Protein 3EHG (pdb70)

CATH classification: 3.30.565.10

Solvent-accessible surface area: 7561 Å² total; per-residu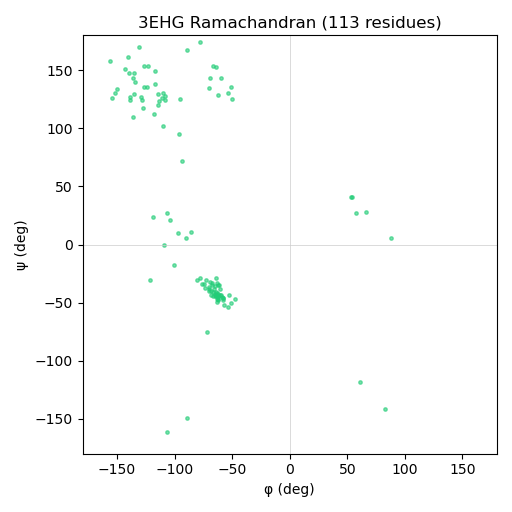e (Å²): 90,80,131,2,118,74,3,22,95,66,0,83,90,73,0,106,88,34,122,11,120,50,68,46,148,112,85,112,55,9,174,75,32,61,107,107,21,12,28,2,0,3,106,3,0,120,44,2,1,44,28,6,59,138,87,5,135,3,126,27,0,121,1,45,3,35,44,76,237,154,68,0,20,1,24,4,26,11,82,9,86,63,105,39,146,185,102,29,37,53,188,80,125,24,21,34,36,11,60,108,87,0,93,166,20,128,13,30,4,114,49,76,58,157,128,8,22,86,7,45,0,6,0,48,73

Structure (mmCIF, N/CA/C/O backbone):
data_3EHG
#
_entry.id   3EHG
#
_cell.length_a   40.379
_cell.length_b   49.078
_cell.length_c   81.436
_cell.angle_alpha   90.00
_cell.angle_beta   90.00
_cell.angle_gamma   90.00
#
_symmetry.space_group_name_H-M   'P 21 21 21'
#
loop_
_entity.id
_entity.type
_entity.pdbx_description
1 polymer 'Sensor kinase (YocF protein)'
2 non-polymer "ADENOSINE-5'-TRIPHOSPHATE"
3 non-polymer 'MAGNESIUM ION'
4 non-polymer 'IODIDE ION'
5 water water
#
loop_
_atom_site.group_PDB
_atom_site.id
_atom_site.type_symbol
_atom_site.label_atom_id
_atom_site.label_alt_id
_atom_site.label_comp_id
_atom_site.label_asym_id
_atom_site.label_entity_id
_atom_site.label_seq_id
_atom_site.pdbx_PDB_ins_code
_atom_site.Cartn_x
_atom_site.Cartn_y
_atom_site.Cartn_z
_atom_site.occupancy
_atom_site.B_iso_or_equiv
_atom_site.auth_seq_id
_atom_site.auth_comp_id
_atom_site.auth_asym_id
_atom_site.auth_atom_id
_atom_site.pdbx_PDB_model_num
ATOM 1 N N . GLY A 1 1 ? 29.520 33.246 7.203 1.00 37.37 243 GLY A N 1
ATOM 2 C CA . GLY A 1 1 ? 30.106 31.989 7.680 1.00 38.29 243 GLY A CA 1
ATOM 3 C C . GLY A 1 1 ? 29.424 31.573 8.963 1.00 36.21 243 GLY A C 1
ATOM 4 O O . GLY A 1 1 ? 29.963 30.755 9.696 1.00 41.02 243 GLY A O 1
ATOM 5 N N . ILE A 1 2 ? 28.238 32.108 9.219 1.00 31.73 244 ILE A N 1
ATOM 6 C CA . ILE A 1 2 ? 27.470 31.759 10.412 1.00 29.36 244 ILE A CA 1
ATOM 7 C C . ILE A 1 2 ? 26.240 30.933 10.014 1.00 24.86 244 ILE A C 1
ATOM 8 O O . ILE A 1 2 ? 25.528 31.261 9.063 1.00 24.27 244 ILE A O 1
ATOM 13 N N . ARG A 1 3 ? 26.068 29.800 10.715 1.00 22.71 245 ARG A N 1
ATOM 14 C CA . ARG A 1 3 ? 24.875 28.986 10.542 1.00 20.92 245 ARG A CA 1
ATOM 15 C C . ARG A 1 3 ? 23.716 29.801 11.134 1.00 18.65 245 ARG A C 1
ATOM 16 O O . ARG 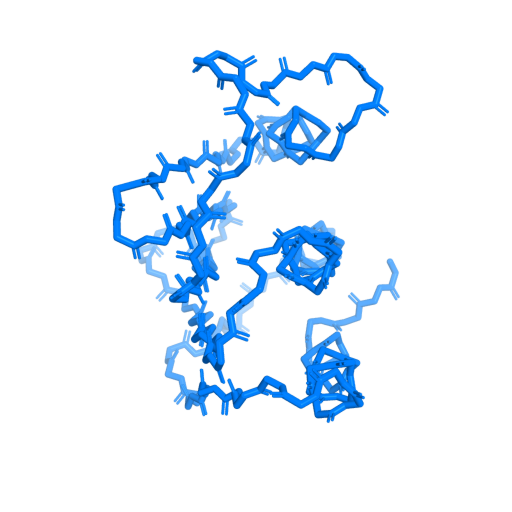A 1 3 ? 23.838 30.443 12.217 1.00 16.57 245 ARG A O 1
ATOM 24 N N . LEU A 1 4 ? 22.558 29.706 10.488 1.00 17.01 246 LEU A N 1
ATOM 25 C CA . LEU A 1 4 ? 21.391 30.431 10.952 1.00 17.04 246 LEU A CA 1
ATOM 26 C C . LEU A 1 4 ? 20.923 30.034 12.380 1.00 17.22 246 LEU A C 1
ATOM 27 O O . LEU A 1 4 ? 20.545 30.908 13.151 1.00 16.55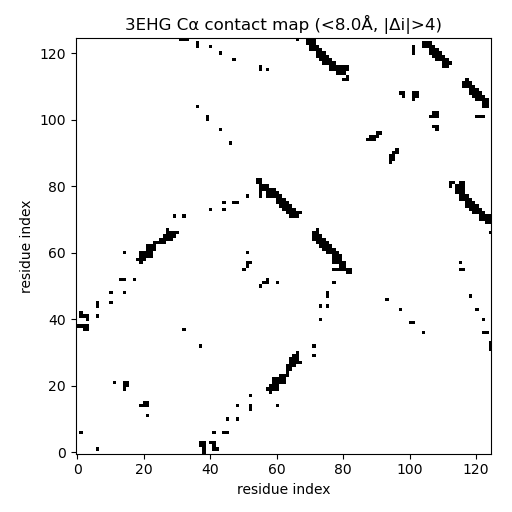 246 LEU A O 1
ATOM 32 N N . LYS A 1 5 ? 21.052 28.754 12.750 1.00 18.42 247 LYS A N 1
ATOM 33 C CA . LYS A 1 5 ? 20.754 28.339 14.144 1.00 18.82 247 LYS A CA 1
ATOM 34 C C . LYS A 1 5 ? 21.680 29.014 15.163 1.00 19.06 247 LYS A C 1
ATOM 35 O O . LYS A 1 5 ? 21.242 29.360 16.264 1.00 18.22 247 LYS A O 1
ATOM 41 N N . ASP A 1 6 ? 22.943 29.233 14.766 1.00 18.95 248 ASP A N 1
ATOM 42 C CA . ASP A 1 6 ? 23.886 29.951 15.623 1.00 18.82 248 ASP A CA 1
ATOM 43 C C . ASP A 1 6 ? 23.647 31.426 15.690 1.00 17.94 248 ASP A C 1
ATOM 44 O O . ASP A 1 6 ? 23.807 32.015 16.759 1.00 17.31 248 ASP A O 1
ATOM 49 N N . GLU A 1 7 ? 23.192 32.039 14.593 1.00 17.88 249 GLU A N 1
ATOM 50 C CA . GLU A 1 7 ? 22.868 33.428 14.598 1.00 17.82 249 GLU A CA 1
ATOM 51 C C . GLU A 1 7 ? 21.643 33.686 15.476 1.00 18.43 249 GLU A C 1
ATOM 52 O O . GLU A 1 7 ? 21.579 34.713 16.152 1.00 17.03 249 GLU A O 1
ATOM 58 N N . LEU A 1 8 ? 20.699 32.730 15.486 1.00 17.63 250 LEU A N 1
ATOM 59 C CA A LEU A 1 8 ? 19.527 32.840 16.367 0.50 17.42 250 LEU A CA 1
ATOM 60 C CA B LEU A 1 8 ? 19.510 32.838 16.336 0.50 18.06 250 LEU A CA 1
ATOM 61 C C . LEU A 1 8 ? 19.906 32.973 17.817 1.00 17.84 250 LEU A C 1
ATOM 62 O O . LEU A 1 8 ? 19.309 33.784 18.533 1.00 17.95 250 LEU A O 1
ATOM 71 N N . ILE A 1 9 ? 20.913 32.203 18.228 1.00 16.57 251 ILE A N 1
ATOM 72 C CA . ILE A 1 9 ? 21.432 32.269 19.590 1.00 17.26 251 ILE A CA 1
ATOM 73 C C . ILE A 1 9 ? 22.078 33.656 19.841 1.00 16.91 251 ILE A C 1
ATOM 74 O O . ILE A 1 9 ? 21.878 34.236 20.915 1.00 17.43 251 ILE A O 1
ATOM 79 N N . ASN A 1 10 ? 22.834 34.155 18.870 1.00 16.80 252 ASN A N 1
ATOM 80 C CA . ASN A 1 10 ? 23.474 35.503 19.005 1.00 17.37 252 ASN A CA 1
ATOM 81 C C . ASN A 1 10 ? 22.423 36.597 19.184 1.00 16.60 252 ASN A C 1
ATOM 82 O O . ASN A 1 10 ? 22.542 37.484 20.045 1.00 15.83 252 ASN A O 1
ATOM 87 N N . ILE A 1 11 ? 21.349 36.545 18.401 1.00 15.61 253 ILE A N 1
ATOM 88 C CA . ILE A 1 11 ? 20.358 37.579 18.524 1.00 16.62 253 ILE A CA 1
ATOM 89 C C . ILE A 1 11 ? 19.516 37.496 19.807 1.00 17.16 253 ILE A C 1
ATOM 90 O O . ILE A 1 11 ? 19.121 38.533 20.343 1.00 17.26 253 ILE A O 1
ATOM 95 N N . LYS A 1 12 ? 19.283 36.299 20.334 1.00 16.70 254 LYS A N 1
ATOM 96 C CA . LYS A 1 12 ? 18.670 36.162 21.648 1.00 18.42 254 LYS A CA 1
ATOM 97 C C . LYS A 1 12 ? 19.506 36.864 22.733 1.00 18.83 254 LYS A C 1
ATOM 98 O O . LYS A 1 12 ? 18.956 37.632 23.541 1.00 20.37 254 LYS A O 1
ATOM 104 N N . GLN A 1 13 ? 20.818 36.656 22.708 1.00 19.04 255 GLN A N 1
ATOM 105 C CA . GLN A 1 13 ? 21.750 37.245 23.658 1.00 20.58 255 GLN A CA 1
ATOM 106 C C . GLN A 1 13 ? 21.737 38.783 23.545 1.00 19.19 255 GLN A C 1
ATOM 107 O O . GLN A 1 13 ? 21.669 39.466 24.547 1.00 19.05 255 GLN A O 1
ATOM 113 N N . ILE A 1 14 ? 21.745 39.281 22.304 1.00 19.28 256 ILE A N 1
ATOM 114 C CA . ILE A 1 14 ? 21.828 40.717 22.019 1.00 19.50 256 ILE A CA 1
ATOM 115 C C . ILE A 1 14 ? 20.559 41.425 22.440 1.00 18.21 256 ILE A C 1
ATOM 116 O O . ILE A 1 14 ? 20.631 42.500 23.107 1.00 18.74 256 ILE A O 1
ATOM 121 N N . LEU A 1 15 ? 19.405 40.818 22.130 1.00 18.17 257 LEU A N 1
ATOM 122 C CA . LEU A 1 15 ? 18.110 41.390 22.522 1.00 17.54 257 LEU A CA 1
ATOM 123 C C . LEU A 1 15 ? 17.899 41.383 24.058 1.00 17.83 257 LEU A C 1
ATOM 124 O O . LEU A 1 15 ? 17.452 42.398 24.614 1.00 17.08 257 LEU A O 1
ATOM 129 N N . GLU A 1 16 ? 18.232 40.271 24.713 1.00 18.57 258 GLU A N 1
ATOM 130 C CA . GLU A 1 16 ? 18.168 40.204 26.171 1.00 20.97 258 GLU A CA 1
ATOM 131 C C . GLU A 1 16 ? 19.067 41.250 26.817 1.00 19.52 258 GLU A C 1
ATOM 132 O O . GLU A 1 16 ? 18.676 41.914 27.793 1.00 20.18 258 GLU A O 1
ATOM 138 N N . ALA A 1 17 ? 20.275 41.394 26.298 1.00 17.60 259 ALA A N 1
ATOM 139 C CA . ALA A 1 17 ? 21.249 42.358 26.868 1.00 18.39 259 ALA A CA 1
ATOM 140 C C . ALA A 1 17 ? 20.704 43.805 26.718 1.00 18.90 259 ALA A C 1
ATOM 141 O O . ALA A 1 17 ? 21.013 44.698 27.523 1.00 19.10 259 ALA A O 1
ATOM 143 N N . ALA A 1 18 ? 19.903 44.016 25.692 1.00 16.62 260 ALA A N 1
ATOM 144 C CA . ALA A 1 18 ? 19.285 45.332 25.403 1.00 16.50 260 ALA A CA 1
ATOM 145 C C . ALA A 1 18 ? 17.890 45.518 26.090 1.00 18.94 260 ALA A C 1
ATOM 146 O O . ALA A 1 18 ? 17.203 46.540 25.865 1.00 18.54 260 ALA A O 1
ATOM 148 N N . ASP A 1 19 ? 17.461 44.571 26.936 1.00 18.09 261 ASP A N 1
ATOM 149 C CA . ASP A 1 19 ? 16.136 44.607 27.543 1.00 19.16 261 ASP A CA 1
ATOM 150 C C . ASP A 1 19 ? 14.972 44.725 26.533 1.00 18.71 261 ASP A C 1
ATOM 151 O O . ASP A 1 19 ? 13.944 45.417 26.790 1.00 20.22 261 ASP A O 1
ATOM 156 N N . ILE A 1 20 ? 15.101 43.995 25.437 1.00 16.47 262 ILE A N 1
ATOM 157 C CA . ILE A 1 20 ? 14.053 43.833 24.437 1.00 17.20 262 ILE A CA 1
ATOM 158 C C . ILE A 1 20 ? 13.572 42.346 24.428 1.00 18.49 262 ILE A C 1
ATOM 159 O O . ILE A 1 20 ? 14.394 41.421 24.303 1.00 19.03 262 ILE A O 1
ATOM 164 N N . MET A 1 21 ? 12.270 42.144 24.637 1.00 19.23 263 MET A N 1
ATOM 165 C CA A MET A 1 21 ? 11.714 40.811 24.674 0.50 20.55 263 MET A CA 1
ATOM 166 C CA B MET A 1 21 ? 11.720 40.793 24.683 0.50 20.96 263 MET A CA 1
ATOM 167 C C . MET A 1 21 ? 11.809 40.210 23.282 1.00 20.56 263 MET A C 1
ATOM 168 O O . MET A 1 21 ? 11.464 40.873 22.310 1.00 21.97 263 MET A O 1
ATOM 177 N N . PHE A 1 22 ? 12.264 38.978 23.206 1.00 20.42 264 PHE A N 1
ATOM 178 C CA . PHE A 1 22 ? 12.451 38.262 21.964 1.00 19.89 264 PHE A CA 1
ATOM 179 C 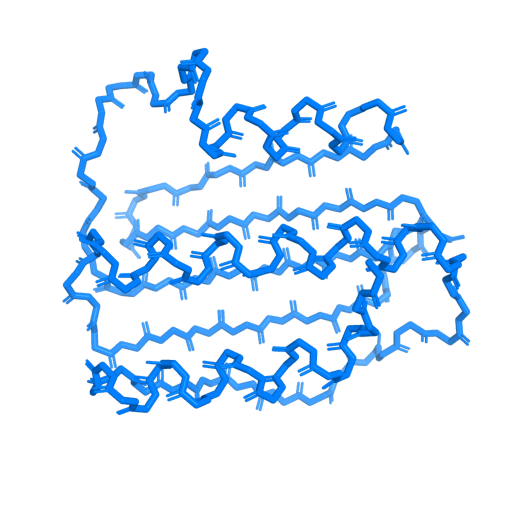C . PHE A 1 22 ? 11.376 37.183 21.863 1.00 20.12 264 PHE A C 1
ATOM 180 O O . PHE A 1 22 ? 11.155 36.371 22.806 1.00 18.67 264 PHE A O 1
ATOM 188 N N . ILE A 1 23 ? 10.625 37.243 20.757 1.00 19.02 265 ILE A N 1
ATOM 189 C CA . ILE A 1 23 ? 9.521 36.362 20.508 1.00 21.38 265 ILE A CA 1
ATOM 190 C C . ILE A 1 23 ? 9.881 35.563 19.240 1.00 20.41 265 ILE A C 1
ATOM 191 O O . ILE A 1 23 ? 9.936 36.121 18.144 1.00 18.85 265 ILE A O 1
ATOM 196 N N . TYR A 1 24 ? 10.094 34.255 19.422 1.00 21.09 266 TYR A N 1
ATOM 197 C CA . TYR A 1 24 ? 10.451 33.332 18.347 1.00 20.73 266 TYR A CA 1
ATOM 198 C C . TYR A 1 24 ? 9.899 31.943 18.702 1.00 23.65 266 TYR A C 1
ATOM 199 O O . TYR A 1 24 ? 10.048 31.525 19.863 1.00 23.86 266 TYR A O 1
ATOM 208 N N . GLU A 1 25 ? 9.257 31.261 17.743 1.00 23.95 267 GLU A N 1
ATOM 209 C CA . GLU A 1 25 ? 8.879 29.830 17.900 1.00 26.69 267 GLU A CA 1
ATOM 210 C C . GLU A 1 25 ? 9.156 29.121 16.586 1.00 25.03 267 GLU A C 1
ATOM 211 O O . GLU A 1 25 ? 8.714 29.595 15.537 1.00 24.14 267 GLU A O 1
ATOM 217 N N . GLU A 1 26 ? 9.909 28.023 16.621 1.00 24.30 268 GLU A N 1
ATOM 218 C CA . GLU A 1 26 ? 10.303 27.356 15.376 1.00 23.69 268 GLU A CA 1
ATOM 219 C C . GLU A 1 26 ? 9.060 26.853 14.618 1.00 22.41 268 GLU A C 1
ATOM 220 O O . GLU A 1 26 ? 8.227 26.183 15.174 1.00 21.86 268 GLU A O 1
ATOM 226 N N . GLU A 1 27 ? 8.963 27.205 13.341 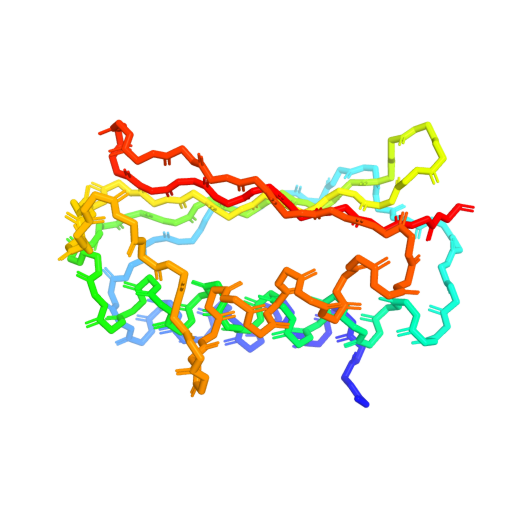1.00 20.44 269 GLU A N 1
ATOM 227 C CA . GLU A 1 27 ? 7.843 26.789 12.471 1.00 21.71 269 GLU A CA 1
ATOM 228 C C . GLU A 1 27 ? 8.368 26.748 11.051 1.00 18.60 269 GLU A C 1
ATOM 229 O O . GLU A 1 27 ? 8.991 27.706 10.610 1.00 17.25 269 GLU A O 1
ATOM 235 N N . LYS A 1 28 ? 8.121 25.636 10.348 1.00 20.14 270 LYS A N 1
ATOM 236 C CA . LYS A 1 28 ? 8.511 25.477 8.965 1.00 20.36 270 LYS A CA 1
ATOM 237 C C . LYS A 1 28 ? 10.011 25.757 8.749 1.00 21.08 270 LYS A C 1
ATOM 238 O O . LYS A 1 28 ? 10.432 26.427 7.776 1.00 18.63 270 LYS A O 1
ATOM 244 N N . TRP A 1 29 ? 10.841 25.282 9.693 1.00 21.14 271 TRP A N 1
ATOM 245 C CA . TRP A 1 29 ? 12.293 25.438 9.498 1.00 24.41 271 TRP A CA 1
ATOM 246 C C . TRP A 1 29 ? 12.756 24.873 8.155 1.00 26.07 271 TRP A C 1
ATOM 247 O O . TRP A 1 29 ? 12.382 23.773 7.795 1.00 26.36 271 TRP A O 1
ATOM 258 N N . PRO A 1 30 ? 13.539 25.658 7.371 1.00 30.13 272 PRO A N 1
ATOM 259 C CA . PRO A 1 30 ? 14.026 25.166 6.083 1.00 34.11 272 PRO A CA 1
ATOM 260 C C . PRO A 1 30 ? 14.696 23.766 6.125 1.00 37.50 272 PRO A C 1
ATOM 261 O O . PRO A 1 30 ? 15.613 23.571 6.882 1.00 40.33 272 PRO A O 1
ATOM 265 N N . GLU A 1 31 ? 14.243 22.826 5.329 1.00 41.53 273 GLU A N 1
ATOM 266 C CA . GLU A 1 31 ? 14.777 21.458 5.356 1.00 44.84 273 GLU A CA 1
ATOM 267 C C . GLU A 1 31 ? 16.117 21.380 4.613 1.00 45.62 273 GLU A C 1
ATOM 268 O O . GLU A 1 31 ? 16.965 20.532 4.928 1.00 48.89 273 GLU A O 1
ATOM 274 N N . ASN A 1 32 ? 16.290 22.245 3.625 1.00 43.65 274 ASN A N 1
ATOM 275 C CA . ASN A 1 32 ? 17.548 22.320 2.896 1.00 43.99 274 ASN A CA 1
ATOM 276 C C . ASN A 1 32 ? 17.672 23.727 2.332 1.00 40.12 274 ASN A C 1
ATOM 277 O O . ASN A 1 32 ? 16.796 24.221 1.644 1.00 41.80 274 ASN A O 1
ATOM 279 N N . ILE A 1 33 ? 18.777 24.374 2.635 1.00 36.96 275 ILE A N 1
ATOM 280 C CA . ILE A 1 33 ? 19.062 25.699 2.065 1.00 31.91 275 ILE A CA 1
ATOM 281 C C . ILE A 1 33 ? 20.542 25.577 1.773 1.00 28.88 275 ILE A C 1
ATOM 282 O O . ILE A 1 33 ? 21.248 24.841 2.444 1.00 28.97 275 ILE A O 1
ATOM 287 N N . SER A 1 34 ? 21.004 26.230 0.722 1.00 26.80 276 SER A N 1
ATOM 288 C CA . SER A 1 34 ? 22.413 26.158 0.389 1.00 26.77 276 SER A CA 1
ATOM 289 C C . SER A 1 34 ? 23.155 26.846 1.492 1.00 24.57 276 SER A C 1
ATOM 290 O O . SER A 1 34 ? 22.586 27.720 2.166 1.00 24.08 276 SER A O 1
ATOM 293 N N . LEU A 1 35 ? 24.394 26.458 1.698 1.00 25.03 277 LEU A N 1
ATOM 294 C CA . LEU A 1 35 ? 25.201 27.053 2.745 1.00 23.98 277 LEU A CA 1
ATOM 295 C C . LEU A 1 35 ? 25.421 28.514 2.376 1.00 23.18 277 LEU A C 1
ATOM 296 O O . LEU A 1 35 ? 25.402 29.390 3.239 1.00 21.30 277 LEU A O 1
ATOM 301 N N . LEU A 1 36 ? 25.611 28.805 1.098 1.00 22.32 278 LEU A N 1
ATOM 302 C CA . LEU A 1 36 ? 25.638 30.273 0.731 1.00 23.14 278 LEU A CA 1
ATOM 303 C C . LEU A 1 36 ? 24.417 31.084 1.188 1.00 22.31 278 LEU A C 1
ATOM 304 O O . LEU A 1 36 ? 24.528 32.151 1.823 1.00 20.94 278 LEU A O 1
ATOM 309 N N . ASN A 1 37 ? 23.231 30.618 0.828 1.00 22.40 279 ASN A N 1
ATOM 310 C CA . ASN A 1 37 ? 22.013 31.369 1.075 1.00 21.50 279 ASN A CA 1
ATOM 311 C C . ASN A 1 37 ? 21.721 31.422 2.573 1.00 20.19 279 ASN A C 1
ATOM 312 O O . ASN A 1 37 ? 21.276 32.451 3.088 1.00 19.51 279 ASN A O 1
ATOM 317 N N . GLU A 1 38 ? 22.113 30.359 3.263 1.00 21.27 280 GLU A N 1
ATOM 318 C CA . GLU A 1 38 ? 22.004 30.325 4.727 1.00 21.89 280 GLU A CA 1
ATOM 319 C C . GLU A 1 38 ? 22.880 31.415 5.368 1.00 21.34 280 GLU A C 1
ATOM 320 O O . GLU A 1 38 ? 22.449 32.193 6.216 1.00 21.07 280 GLU A O 1
ATOM 326 N N . ASN A 1 39 ? 24.125 31.499 4.915 1.00 20.63 281 ASN A N 1
ATOM 327 C CA . ASN A 1 39 ? 25.052 32.473 5.406 1.00 20.37 281 ASN A CA 1
ATOM 328 C C . ASN A 1 39 ? 24.616 33.923 5.070 1.00 17.97 281 ASN A C 1
ATOM 329 O O . ASN A 1 39 ? 24.852 34.820 5.866 1.00 18.38 281 ASN A O 1
ATOM 334 N N . ILE A 1 40 ? 24.013 34.143 3.897 1.00 18.23 282 ILE A N 1
ATOM 335 C CA . ILE A 1 40 ? 23.491 35.468 3.548 1.00 17.31 282 ILE A CA 1
ATOM 336 C C . ILE A 1 40 ? 22.377 35.882 4.538 1.00 17.42 282 ILE A C 1
ATOM 337 O O . ILE A 1 40 ? 22.340 37.004 5.105 1.00 16.56 282 ILE A O 1
ATOM 342 N N . LEU A 1 41 ? 21.475 34.951 4.785 1.00 16.98 283 LEU A N 1
ATOM 343 C CA . LEU A 1 41 ? 20.418 35.157 5.750 1.00 17.06 283 LEU A CA 1
ATOM 344 C C . LEU A 1 41 ? 20.872 35.411 7.176 1.00 17.01 283 LEU A C 1
ATOM 345 O O . LEU A 1 41 ? 20.338 36.352 7.799 1.00 16.69 283 LEU A O 1
ATOM 350 N N . SER A 1 42 ? 21.920 34.724 7.623 1.00 17.20 284 SER A N 1
ATOM 351 C CA . SER A 1 42 ? 22.540 34.978 8.941 1.00 17.57 284 SER A CA 1
ATOM 352 C C . SER A 1 42 ? 23.009 36.388 9.067 1.00 18.32 284 SER A C 1
ATOM 353 O O . SER A 1 42 ? 22.702 37.089 10.040 1.00 18.17 284 SER A O 1
ATOM 356 N N . MET A 1 43 ? 23.691 36.845 8.025 1.00 17.71 285 MET A N 1
ATOM 357 C CA . MET A 1 43 ? 24.193 38.234 7.979 1.00 20.43 285 MET A CA 1
ATOM 358 C C . MET A 1 43 ? 23.072 39.254 8.022 1.00 19.02 285 MET A C 1
ATOM 359 O O . MET A 1 43 ? 23.176 40.268 8.711 1.00 19.81 285 MET A O 1
ATOM 364 N N . CYS A 1 44 ? 21.994 38.993 7.261 1.00 18.95 286 CYS A N 1
ATOM 365 C CA . CYS A 1 44 ? 20.859 39.900 7.210 1.00 19.51 286 CYS A CA 1
ATOM 366 C C . CYS A 1 44 ? 20.094 39.874 8.528 1.00 18.27 286 CYS A C 1
ATOM 367 O O . CYS A 1 44 ? 19.641 40.909 8.993 1.00 18.16 286 CYS A O 1
ATOM 370 N N . LEU A 1 45 ? 19.968 38.681 9.138 1.00 16.64 287 LEU A N 1
ATOM 371 C CA . LEU A 1 45 ? 19.294 38.568 10.425 1.00 17.32 287 LEU A CA 1
ATOM 372 C C . LEU A 1 45 ? 20.071 39.394 11.479 1.00 17.01 287 LEU A C 1
ATOM 373 O O . LEU A 1 45 ? 19.465 40.136 12.246 1.00 17.70 287 LEU A O 1
ATOM 378 N N . LYS A 1 46 ? 21.398 39.264 11.491 1.00 17.33 288 LYS A N 1
ATOM 379 C CA . LYS A 1 46 ? 22.211 40.006 12.431 1.00 18.51 288 LYS A CA 1
ATOM 380 C C . LYS A 1 46 ? 22.005 41.509 12.281 1.00 18.14 288 LYS A C 1
ATOM 381 O O . LYS A 1 46 ? 21.799 42.224 13.246 1.00 16.02 288 LYS A O 1
ATOM 387 N N . GLU A 1 47 ? 22.055 41.980 11.044 1.00 17.14 289 GLU A N 1
ATOM 388 C CA . GLU A 1 47 ? 21.877 43.427 10.776 1.00 16.58 289 GLU A CA 1
ATOM 389 C C . GLU A 1 47 ? 20.473 43.945 11.146 1.00 16.30 289 GLU A C 1
ATOM 390 O O . GLU A 1 47 ? 20.330 45.050 11.708 1.00 17.38 289 GLU A O 1
ATOM 396 N N . ALA A 1 48 ? 19.444 43.163 10.851 1.00 16.58 290 ALA A N 1
ATOM 397 C CA . ALA A 1 48 ? 18.032 43.549 11.186 1.00 15.27 290 ALA A CA 1
ATOM 398 C C . ALA A 1 48 ? 17.971 43.777 12.700 1.00 16.12 290 ALA A C 1
ATOM 399 O O . ALA A 1 48 ? 17.446 44.769 13.148 1.00 15.13 290 ALA A O 1
ATOM 401 N N . VAL A 1 49 ? 18.546 42.879 13.453 1.00 16.27 291 VAL A N 1
ATOM 402 C CA . VAL A 1 49 ? 18.523 42.974 14.935 1.00 17.14 291 VAL A CA 1
ATOM 403 C C . VAL A 1 49 ? 19.469 44.069 15.480 1.00 17.29 291 VAL A C 1
ATOM 404 O O . VAL A 1 49 ? 19.066 44.792 16.429 1.00 16.89 291 VAL A O 1
ATOM 408 N N . THR A 1 50 ? 20.653 44.268 14.876 1.00 15.47 292 THR A N 1
ATOM 409 C CA . THR A 1 50 ? 21.531 45.429 15.188 1.00 16.99 292 THR A CA 1
ATOM 410 C C . THR A 1 50 ? 20.696 46.704 15.056 1.00 16.92 292 THR A C 1
ATOM 411 O O . THR A 1 50 ? 20.777 47.608 15.884 1.00 16.42 292 THR A O 1
ATOM 415 N N . ASN A 1 51 ? 19.882 46.776 13.994 1.00 14.45 293 ASN A N 1
ATOM 416 C CA . ASN A 1 51 ? 19.117 47.988 13.763 1.00 15.93 293 ASN A CA 1
ATOM 417 C C . ASN A 1 51 ? 18.031 48.177 14.846 1.00 14.18 293 ASN A C 1
ATOM 418 O O . ASN A 1 51 ? 17.739 49.290 15.265 1.00 15.68 293 ASN A O 1
ATOM 423 N N . VAL A 1 52 ? 17.395 47.082 15.239 1.00 14.78 294 VAL A N 1
ATOM 424 C CA . VAL A 1 52 ? 16.403 47.133 16.308 1.00 14.69 294 VAL A CA 1
ATOM 4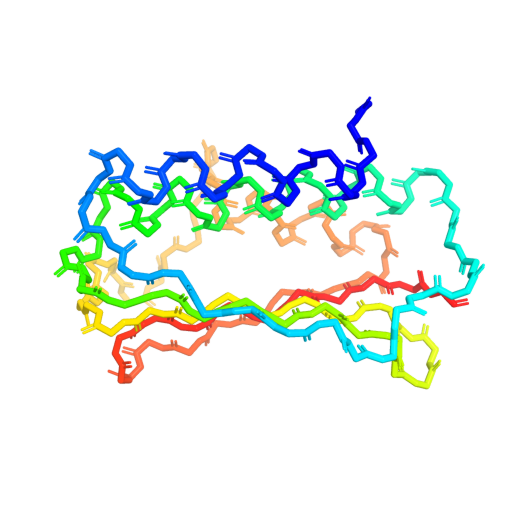25 C C . VAL A 1 52 ? 17.097 47.714 17.556 1.00 16.16 294 VAL A C 1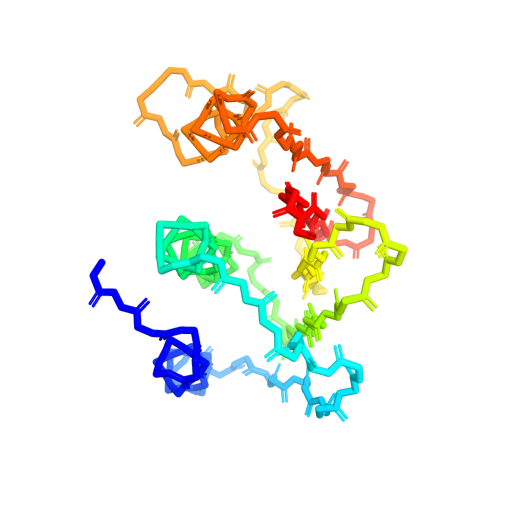
ATOM 426 O O . VAL A 1 52 ? 16.591 48.635 18.190 1.00 16.80 294 VAL A O 1
ATOM 430 N N . VAL A 1 53 ? 18.246 47.113 17.908 1.00 16.05 295 VAL A N 1
ATOM 431 C CA . VAL A 1 53 ? 18.925 47.537 19.158 1.00 17.08 295 VAL A CA 1
ATOM 432 C C . VAL A 1 53 ? 19.387 49.004 19.133 1.00 18.15 295 VAL A C 1
ATOM 433 O O . VAL A 1 53 ? 19.257 49.700 20.148 1.00 18.67 295 VAL A O 1
ATOM 437 N N . LYS A 1 54 ? 19.933 49.460 18.008 1.00 18.57 296 LYS A N 1
ATOM 438 C CA . LYS A 1 54 ? 20.598 50.772 17.879 1.00 21.32 296 LYS A CA 1
ATOM 439 C C . LYS A 1 54 ? 19.608 51.872 17.695 1.00 20.01 296 LYS A C 1
ATOM 440 O O . LYS A 1 54 ? 19.902 53.012 18.067 1.00 22.01 296 LYS A O 1
ATOM 446 N N . HIS A 1 55 ? 18.450 51.576 17.063 1.00 18.23 297 HIS A N 1
ATOM 447 C CA . HIS A 1 55 ? 17.545 52.654 16.641 1.00 19.21 297 HIS A CA 1
ATOM 448 C C . HIS A 1 55 ? 16.100 52.635 17.193 1.00 18.65 297 HIS A C 1
ATOM 449 O O . HIS A 1 55 ? 15.501 53.680 17.298 1.00 20.97 297 HIS A O 1
ATOM 456 N N . SER A 1 56 ? 15.545 51.482 17.474 1.00 18.19 298 SER A N 1
ATOM 457 C CA . SER A 1 56 ? 14.066 51.366 17.531 1.00 19.08 298 SER A CA 1
ATOM 458 C C . SER A 1 56 ? 13.435 51.948 18.801 1.00 20.75 298 SER A C 1
ATOM 459 O O . SER A 1 56 ? 12.340 52.480 18.767 1.00 19.34 298 SER A O 1
ATOM 462 N N . GLN A 1 57 ? 14.162 51.835 19.912 1.00 19.67 299 GLN A N 1
ATOM 463 C CA . GLN A 1 57 ? 13.595 51.963 21.288 1.00 20.75 299 GLN A CA 1
ATOM 464 C C . GLN A 1 57 ? 12.447 50.965 21.580 1.00 20.49 299 GLN A C 1
ATOM 465 O O . GLN A 1 57 ? 11.539 51.222 22.386 1.00 20.66 299 GLN A O 1
ATOM 471 N N . ALA A 1 58 ? 12.464 49.826 20.888 1.00 18.41 300 ALA A N 1
ATOM 472 C CA . ALA A 1 58 ? 11.461 48.769 21.038 1.00 19.30 300 ALA A CA 1
ATOM 473 C C . ALA A 1 58 ? 11.503 48.157 22.442 1.00 19.58 300 ALA A C 1
ATOM 474 O O . ALA A 1 58 ? 12.519 48.258 23.141 1.00 20.82 300 ALA A O 1
ATOM 476 N N . LYS A 1 59 ? 10.355 47.634 22.900 1.00 20.63 301 LYS A N 1
ATOM 477 C CA . LYS A 1 59 ? 10.318 46.740 24.045 1.00 20.85 301 LYS A CA 1
ATOM 478 C C . LYS A 1 59 ? 10.209 45.254 23.648 1.00 20.06 301 LYS A C 1
ATOM 479 O O . LYS A 1 59 ? 10.484 44.380 24.475 1.00 18.22 301 LYS A O 1
ATOM 485 N N . THR A 1 60 ? 9.801 44.993 22.387 1.00 19.70 302 THR A N 1
ATOM 486 C CA . THR A 1 60 ? 9.572 43.646 21.834 1.00 20.54 302 THR A CA 1
ATOM 487 C C . THR A 1 60 ? 10.158 43.516 20.416 1.00 19.14 302 THR A C 1
ATOM 488 O O . THR A 1 60 ? 10.106 44.451 19.628 1.00 19.87 302 THR A O 1
ATOM 492 N N . CYS A 1 61 ? 10.708 42.342 20.094 1.00 18.52 303 CYS A N 1
ATOM 493 C CA . CYS A 1 61 ? 11.190 42.010 18.744 1.00 16.84 303 CYS A CA 1
ATOM 494 C C . CYS A 1 61 ? 10.722 40.586 18.430 1.00 16.79 303 CYS A C 1
ATOM 495 O O . CYS A 1 61 ? 10.976 39.640 19.189 1.00 15.98 303 CYS A O 1
ATOM 498 N N A ARG A 1 62 ? 9.975 40.450 17.339 0.50 16.82 304 ARG A N 1
ATOM 499 N N B ARG A 1 62 ? 9.963 40.453 17.345 0.50 16.37 304 ARG A N 1
ATOM 500 C CA A ARG A 1 62 ? 9.478 39.158 16.901 0.50 17.93 304 ARG A CA 1
ATOM 501 C CA B ARG A 1 62 ? 9.470 39.164 16.882 0.50 17.15 304 ARG A CA 1
ATOM 502 C C A ARG A 1 62 ? 10.239 38.728 15.645 0.50 16.90 304 ARG A C 1
ATOM 503 C C B ARG A 1 62 ? 10.307 38.749 15.662 0.50 16.42 304 ARG A C 1
ATOM 504 O O A ARG A 1 62 ? 10.316 39.486 14.674 0.50 16.66 304 ARG A O 1
ATOM 505 O O B ARG A 1 62 ? 10.533 39.546 14.744 0.50 16.14 304 ARG A O 1
ATOM 520 N N . VAL A 1 63 ? 10.765 37.512 15.656 1.00 16.16 305 VAL A N 1
ATOM 521 C CA . VAL A 1 63 ? 11.468 36.949 14.477 1.00 16.36 305 VAL A CA 1
ATOM 522 C C . VAL A 1 63 ? 10.793 35.670 14.014 1.00 15.87 305 VAL A C 1
ATOM 523 O O . VAL A 1 63 ? 10.436 34.822 14.832 1.00 14.22 305 VAL A O 1
ATOM 527 N N . ASP A 1 64 ? 10.562 35.580 12.700 1.00 14.80 306 ASP A N 1
ATOM 528 C CA A ASP A 1 64 ? 10.021 34.376 12.105 0.50 15.05 306 ASP A CA 1
ATOM 529 C CA B ASP A 1 64 ? 9.987 34.406 12.050 0.50 15.33 306 ASP A CA 1
ATOM 530 C C . ASP A 1 64 ? 10.977 33.950 11.010 1.00 14.39 306 ASP A C 1
ATOM 531 O O . ASP A 1 64 ? 11.515 34.793 10.282 1.00 14.02 306 ASP A O 1
ATOM 540 N N . ILE A 1 65 ? 11.212 32.652 10.924 1.00 12.68 307 ILE A N 1
ATOM 541 C CA . ILE A 1 65 ? 12.102 32.092 9.920 1.00 14.15 307 ILE A CA 1
ATOM 542 C C . ILE A 1 65 ? 11.405 30.839 9.347 1.00 14.50 307 ILE A C 1
ATOM 543 O O . ILE A 1 65 ? 11.211 29.791 10.020 1.00 15.35 307 ILE A O 1
ATOM 548 N N . GLN A 1 66 ? 10.953 30.933 8.095 1.00 15.34 308 GLN A N 1
ATOM 549 C CA . GLN A 1 66 ? 10.091 29.889 7.541 1.00 16.13 308 GLN A CA 1
ATOM 550 C C . GLN A 1 66 ? 10.434 29.580 6.087 1.00 15.73 308 GLN A C 1
ATOM 551 O O . GLN A 1 66 ? 10.701 30.506 5.310 1.00 15.12 308 GLN A O 1
ATOM 557 N N A GLN A 1 67 ? 10.444 28.306 5.743 0.50 17.48 309 GLN A N 1
ATOM 558 N N B GLN A 1 67 ? 10.459 28.304 5.723 0.50 16.83 309 GLN A N 1
ATOM 559 C CA A GLN A 1 67 ? 10.396 27.877 4.352 0.50 18.45 309 GLN A CA 1
ATOM 560 C CA B GLN A 1 67 ? 10.407 27.918 4.306 0.50 17.22 309 GLN A CA 1
ATOM 561 C C A GLN A 1 67 ? 8.970 28.040 3.840 0.50 18.21 309 GLN A C 1
ATOM 562 C C B GLN A 1 67 ? 8.983 27.998 3.792 0.50 17.57 309 GLN A C 1
ATOM 563 O O A GLN A 1 67 ? 8.056 27.415 4.373 0.50 18.86 309 GLN A O 1
ATOM 564 O O B GLN A 1 67 ? 8.105 27.242 4.223 0.50 18.12 309 GLN A O 1
ATOM 575 N N . LEU A 1 68 ? 8.792 28.872 2.806 1.00 17.13 310 LEU A N 1
ATOM 576 C CA . LEU A 1 68 ? 7.468 29.123 2.215 1.00 18.32 310 LEU A CA 1
ATOM 577 C C . LEU A 1 68 ? 7.611 29.083 0.722 1.00 18.46 310 LEU A C 1
ATOM 578 O O . LEU A 1 68 ? 8.278 29.919 0.121 1.00 17.12 310 LEU A O 1
ATOM 583 N N . TRP A 1 69 ? 7.018 28.058 0.137 1.00 18.34 311 TRP A N 1
ATOM 584 C CA . TRP A 1 69 ? 6.973 27.819 -1.306 1.00 21.65 311 TRP A CA 1
ATOM 585 C C . TRP A 1 69 ? 8.436 27.677 -1.762 1.00 22.94 311 TRP A C 1
ATOM 586 O O . TRP A 1 69 ? 9.122 26.784 -1.236 1.00 24.23 311 TRP A O 1
ATOM 597 N N . LYS A 1 70 ? 8.965 28.532 -2.648 1.00 21.99 312 LYS A N 1
ATOM 598 C CA . LYS A 1 70 ? 10.353 28.362 -3.067 1.00 23.52 312 LYS A CA 1
ATOM 599 C C . LYS A 1 70 ? 11.347 29.344 -2.440 1.00 21.84 312 LYS A C 1
ATOM 600 O O . LYS A 1 70 ? 12.410 29.600 -3.010 1.00 23.56 312 LYS A O 1
ATOM 606 N N . GLU A 1 71 ? 10.979 29.924 -1.307 1.00 19.50 313 GLU A N 1
ATOM 607 C CA . GLU A 1 71 ? 11.815 30.878 -0.601 1.00 20.25 313 GLU A CA 1
ATOM 608 C C . GLU A 1 71 ? 12.014 30.475 0.863 1.00 18.36 313 GLU A C 1
ATOM 609 O O . GLU A 1 71 ? 11.190 29.771 1.430 1.00 18.40 313 GLU A O 1
ATOM 615 N N . VAL A 1 72 ? 13.118 30.904 1.434 1.00 17.81 314 VAL A N 1
ATOM 616 C CA . VAL A 1 72 ? 13.190 31.060 2.874 1.00 16.79 314 VAL A CA 1
ATOM 617 C C . VAL A 1 72 ? 12.879 32.511 3.149 1.00 15.56 314 VAL A C 1
ATOM 618 O O . VAL A 1 72 ? 13.483 33.418 2.544 1.00 16.14 314 VAL A O 1
ATOM 622 N N . VAL A 1 73 ? 11.879 32.733 4.012 1.00 16.38 315 VAL A N 1
ATOM 623 C CA . VAL A 1 73 ? 11.461 34.076 4.397 1.00 16.49 315 VAL A CA 1
ATOM 624 C C . VAL A 1 73 ? 11.812 34.367 5.883 1.00 15.71 315 VAL A C 1
ATOM 625 O O . VAL A 1 73 ? 11.434 33.597 6.770 1.00 16.31 315 VAL A O 1
ATOM 629 N N . ILE A 1 74 ? 12.528 35.469 6.126 1.00 16.33 316 ILE A N 1
ATOM 630 C CA . ILE A 1 74 ? 12.767 35.901 7.514 1.00 15.13 316 ILE A CA 1
ATOM 631 C C . ILE A 1 74 ? 12.072 37.220 7.745 1.00 15.16 316 ILE A C 1
ATOM 632 O O . ILE A 1 74 ? 12.212 38.146 6.911 1.00 17.41 316 ILE A O 1
ATOM 637 N N . THR A 1 75 ? 11.289 37.307 8.814 1.00 15.52 317 THR A N 1
ATOM 638 C CA . THR A 1 75 ? 10.700 38.617 9.164 1.00 14.88 317 THR A CA 1
ATOM 639 C C . THR A 1 75 ? 11.261 38.996 10.538 1.00 14.33 317 THR A C 1
ATOM 640 O O . THR A 1 75 ? 11.402 38.155 11.437 1.00 14.19 317 THR A O 1
ATOM 644 N N . VAL A 1 76 ? 11.611 40.260 10.655 1.00 14.98 318 VAL A N 1
ATOM 645 C CA . VAL A 1 76 ? 12.053 40.827 11.946 1.00 16.21 318 VAL A CA 1
ATOM 646 C C . VAL A 1 76 ? 11.169 42.066 12.148 1.00 16.28 318 VAL A C 1
ATOM 647 O O . VAL A 1 76 ? 11.200 43.008 11.359 1.00 15.24 318 VAL A O 1
ATOM 651 N N . SER A 1 77 ? 10.378 42.026 13.223 1.00 16.12 319 SER A N 1
ATOM 652 C CA A SER A 1 77 ? 9.509 43.141 13.563 0.50 18.15 319 SER A CA 1
ATOM 653 C CA B SER A 1 77 ? 9.453 43.080 13.582 0.50 18.11 319 SER A CA 1
ATOM 654 C C . SER A 1 77 ? 9.848 43.627 14.946 1.00 18.08 319 SER A C 1
ATOM 655 O O . SER A 1 77 ? 10.299 42.866 15.776 1.00 18.37 319 SER A O 1
ATOM 660 N N . ASP A 1 78 ? 9.664 44.928 15.147 1.00 16.74 320 ASP A N 1
ATOM 661 C CA . ASP A 1 78 ? 9.763 45.483 16.459 1.00 18.70 320 ASP A CA 1
ATOM 662 C C . ASP A 1 78 ? 8.690 46.546 16.666 1.00 19.10 320 ASP A C 1
ATOM 663 O O . ASP A 1 78 ? 8.112 47.054 15.700 1.00 20.42 320 ASP A O 1
ATOM 668 N N . ASP A 1 79 ? 8.431 46.857 17.937 1.00 19.70 321 ASP A N 1
ATOM 669 C CA . ASP A 1 79 ? 7.383 47.728 18.340 1.00 22.17 321 ASP A CA 1
ATOM 670 C C . ASP A 1 79 ? 7.890 49.091 18.797 1.00 22.94 321 ASP A C 1
ATOM 671 O O . ASP A 1 79 ? 7.204 49.821 19.597 1.00 23.71 321 ASP A O 1
ATOM 676 N N . GLY A 1 80 ? 9.043 49.476 18.268 1.00 21.32 322 GLY A N 1
ATOM 677 C CA . GLY A 1 80 ? 9.555 50.834 18.527 1.00 23.22 322 GLY A CA 1
ATOM 678 C C . GLY A 1 80 ? 9.057 51.822 17.498 1.00 23.66 322 GLY A C 1
ATOM 679 O O . GLY A 1 80 ? 7.937 51.700 16.962 1.00 25.30 322 GLY A O 1
ATOM 680 N N . THR A 1 81 ? 9.849 52.832 17.223 1.00 23.08 323 THR A N 1
ATOM 681 C CA . THR A 1 81 ? 9.478 53.794 16.183 1.00 23.58 323 THR A CA 1
ATOM 682 C C . THR A 1 81 ? 10.611 53.936 15.177 1.00 22.97 323 THR A C 1
ATOM 683 O O . THR A 1 81 ? 11.800 53.997 15.518 1.00 21.18 323 THR A O 1
ATOM 687 N N . PHE A 1 82 ? 10.228 53.942 13.901 1.00 23.32 324 PHE A N 1
ATOM 688 C CA . PHE A 1 82 ? 11.195 54.040 12.828 1.00 22.28 324 PHE A CA 1
ATOM 689 C C . PHE A 1 82 ? 11.814 55.430 12.797 1.00 23.33 324 PHE A C 1
ATOM 690 O O . PHE A 1 82 ? 11.119 56.450 12.907 1.00 24.87 324 PHE A O 1
ATOM 698 N N . LYS A 1 83 ? 13.129 55.477 12.647 1.00 22.58 325 LYS A N 1
ATOM 699 C CA . LYS A 1 83 ? 13.856 56.747 12.783 1.00 24.82 325 LYS A CA 1
ATOM 700 C C . LYS A 1 83 ? 14.410 57.304 11.465 1.00 26.75 325 LYS A C 1
ATOM 701 O O . LYS A 1 83 ? 15.019 58.376 11.456 1.00 29.99 325 LYS A O 1
ATOM 707 N N . GLY A 1 84 ? 14.187 56.606 10.375 1.00 28.57 326 GLY A N 1
ATOM 708 C CA . GLY A 1 84 ? 14.802 56.947 9.118 1.00 31.10 326 GLY A CA 1
ATOM 709 C C . GLY A 1 84 ? 13.987 57.926 8.317 1.00 34.81 326 GLY A C 1
ATOM 710 O O . GLY A 1 84 ? 12.829 58.226 8.634 1.00 34.55 326 GLY A O 1
ATOM 711 N N . GLU A 1 85 ? 14.625 58.465 7.288 1.00 38.34 327 GLU A N 1
ATOM 712 C CA . GLU A 1 85 ? 13.978 59.437 6.397 1.00 42.58 327 GLU A CA 1
ATOM 713 C C . GLU A 1 85 ? 13.053 58.723 5.425 1.00 42.73 327 GLU A C 1
ATOM 714 O O . GLU A 1 85 ? 12.987 57.476 5.398 1.00 40.73 327 GLU A O 1
ATOM 720 N N . GLU A 1 86 ? 12.312 59.516 4.637 1.00 45.81 328 GLU A N 1
ATOM 721 C CA . GLU A 1 86 ? 11.368 58.945 3.678 1.00 47.18 328 GLU A CA 1
ATOM 722 C C . GLU A 1 86 ? 12.018 57.836 2.877 1.00 44.88 328 GLU A C 1
ATOM 723 O O . GLU A 1 86 ? 11.426 56.754 2.703 1.00 44.74 328 GLU A O 1
ATOM 729 N N . ASN A 1 87 ? 13.225 58.101 2.369 1.00 44.13 329 ASN A N 1
ATOM 730 C CA . ASN A 1 87 ? 14.029 57.039 1.736 1.00 41.38 329 ASN A CA 1
ATOM 731 C C . ASN A 1 87 ? 15.250 56.656 2.570 1.00 38.17 329 ASN A C 1
ATOM 732 O O . ASN A 1 87 ? 16.275 57.349 2.544 1.00 39.55 329 ASN A O 1
ATOM 737 N N . SER A 1 88 ? 15.163 55.542 3.272 1.00 34.63 330 SER A N 1
ATOM 738 C CA . SER A 1 88 ? 16.209 55.191 4.249 1.00 32.88 330 SER A CA 1
ATOM 739 C C . SER A 1 88 ? 17.269 54.226 3.715 1.00 30.88 330 SER A C 1
ATOM 740 O O . SER A 1 88 ? 18.075 53.745 4.449 1.00 29.54 330 SER A O 1
ATOM 743 N N . PHE A 1 89 ? 17.238 53.986 2.416 1.00 30.22 331 PHE A N 1
ATOM 744 C CA . PHE A 1 89 ? 18.170 53.076 1.769 1.00 28.71 331 PHE A CA 1
ATOM 745 C C . PHE A 1 89 ? 19.320 53.895 1.197 1.00 30.67 331 PHE A C 1
ATOM 746 O O . PHE A 1 89 ? 19.202 54.439 0.104 1.00 31.36 331 PHE A O 1
ATOM 754 N N . SER A 1 90 ? 20.414 54.016 1.947 1.00 29.92 332 SER A N 1
ATOM 755 C CA . SER A 1 90 ? 21.549 54.817 1.476 1.00 32.59 332 SER A CA 1
ATOM 756 C C . SER A 1 90 ? 22.780 53.961 1.298 1.00 31.37 332 SER A C 1
ATOM 757 O O . SER A 1 90 ? 23.008 52.986 2.048 1.00 28.64 332 SER A O 1
ATOM 760 N N . LYS A 1 91 ? 23.592 54.381 0.329 1.00 33.98 333 LYS A N 1
ATOM 761 C CA . LYS A 1 91 ? 24.899 53.797 0.089 1.00 35.17 333 LYS A CA 1
ATOM 762 C C . LYS A 1 91 ? 25.704 53.753 1.391 1.00 33.79 333 LYS A C 1
ATOM 763 O O . LYS A 1 91 ? 25.648 54.680 2.222 1.00 33.44 333 LYS A O 1
ATOM 769 N N . GLY A 1 92 ? 26.338 52.611 1.596 1.00 32.67 334 GLY A N 1
ATOM 770 C CA . GLY A 1 92 ? 27.265 52.397 2.684 1.00 32.03 334 GLY A CA 1
ATOM 771 C C . GLY A 1 92 ? 26.638 51.915 3.961 1.00 29.58 334 GLY A C 1
ATOM 772 O O . GLY A 1 92 ? 27.343 51.814 4.974 1.00 29.78 334 GLY A O 1
ATOM 773 N N . HIS A 1 93 ? 25.331 51.622 3.938 1.00 26.52 335 HIS A N 1
ATOM 774 C CA . HIS A 1 93 ? 24.598 51.275 5.177 1.00 24.33 335 HIS A CA 1
ATOM 775 C C . HIS A 1 93 ? 23.798 50.019 4.979 1.00 21.37 335 HIS A C 1
ATOM 776 O O . HIS A 1 93 ? 23.701 49.519 3.834 1.00 21.46 335 HIS A O 1
ATOM 783 N N . GLY A 1 94 ? 23.261 49.480 6.096 1.00 19.22 336 GLY A N 1
ATOM 784 C CA . GLY A 1 94 ? 22.764 48.146 6.176 1.00 18.41 336 GLY A CA 1
ATOM 785 C C . GLY A 1 94 ? 21.479 47.885 5.413 1.00 17.29 336 GLY A C 1
ATOM 786 O O . GLY A 1 94 ? 21.344 46.795 4.824 1.00 17.94 336 GLY A O 1
ATOM 787 N N . LEU A 1 95 ? 20.542 48.840 5.375 1.00 16.49 337 LEU A N 1
ATOM 788 C CA . LEU A 1 95 ? 19.264 48.544 4.641 1.00 17.37 337 LEU A CA 1
ATOM 789 C C . LEU A 1 95 ? 19.523 48.314 3.143 1.00 17.75 337 LEU A C 1
ATOM 790 O O . LEU A 1 95 ? 19.094 47.285 2.596 1.00 18.29 337 LEU A O 1
ATOM 795 N N . LEU A 1 96 ? 20.247 49.220 2.538 1.00 18.19 338 LEU A N 1
ATOM 796 C CA . LEU A 1 96 ? 20.559 49.097 1.115 1.00 20.13 338 LEU A CA 1
ATOM 797 C C . LEU A 1 96 ? 21.550 47.933 0.904 1.00 19.36 338 LEU A C 1
ATOM 798 O O . LEU A 1 96 ? 21.468 47.235 -0.109 1.00 19.63 338 LEU A O 1
ATOM 803 N N . GLY A 1 97 ? 22.527 47.807 1.818 1.00 19.44 339 GLY A N 1
ATOM 804 C CA . GLY A 1 97 ? 23.428 46.649 1.820 1.00 18.86 339 GLY A CA 1
ATOM 805 C C . GLY A 1 97 ? 22.746 45.299 1.781 1.00 18.77 339 GLY A C 1
ATOM 806 O O . GLY A 1 97 ? 23.029 44.485 0.882 1.00 19.94 339 GLY A O 1
ATOM 807 N N . MET A 1 98 ? 21.778 45.092 2.679 1.00 16.19 340 MET A N 1
ATOM 808 C CA . MET A 1 98 ? 21.046 43.861 2.743 1.00 16.49 340 MET A CA 1
ATOM 809 C C . MET A 1 98 ? 20.222 43.688 1.452 1.00 17.23 340 MET A C 1
ATOM 810 O O . MET A 1 98 ? 20.206 42.620 0.882 1.00 15.73 340 MET A O 1
ATOM 815 N N . ARG A 1 99 ? 19.566 44.750 1.000 1.00 16.29 341 ARG A N 1
ATOM 816 C CA . ARG A 1 99 ? 18.709 44.636 -0.190 1.00 17.03 341 ARG A CA 1
ATOM 817 C C . ARG A 1 99 ? 19.569 44.260 -1.404 1.00 17.65 341 ARG A C 1
ATOM 818 O O . ARG A 1 99 ? 19.196 43.360 -2.164 1.00 19.57 341 ARG A O 1
ATOM 826 N N . GLU A 1 100 ? 20.691 44.931 -1.589 1.00 16.70 342 GLU A N 1
ATOM 827 C CA . GLU A 1 100 ? 21.561 44.653 -2.740 1.00 20.57 342 GLU A CA 1
ATOM 828 C C . GLU A 1 100 ? 22.112 43.231 -2.668 1.00 19.70 342 GLU A C 1
ATOM 829 O O . GLU A 1 100 ? 22.147 42.535 -3.714 1.00 20.01 342 GLU A O 1
ATOM 835 N N . ARG A 1 101 ? 22.563 42.805 -1.492 1.00 19.35 343 ARG A N 1
ATOM 836 C CA . ARG A 1 101 ? 23.131 41.448 -1.385 1.00 19.27 343 ARG A CA 1
ATOM 837 C C . ARG A 1 101 ? 22.037 40.416 -1.624 1.00 19.11 343 ARG A C 1
ATOM 838 O O . ARG A 1 101 ? 22.290 39.417 -2.311 1.00 19.91 343 ARG A O 1
ATOM 846 N N . LEU A 1 102 ? 20.822 40.633 -1.079 1.00 16.79 344 LEU A N 1
ATOM 847 C CA . LEU A 1 102 ? 19.672 39.705 -1.311 1.00 17.26 344 LEU A CA 1
ATOM 848 C C . LEU A 1 102 ? 19.251 39.668 -2.759 1.00 18.05 344 LEU A C 1
ATOM 849 O O . LEU A 1 102 ? 19.111 38.578 -3.331 1.00 19.04 344 LEU A O 1
ATOM 854 N N . GLU A 1 103 ? 19.182 40.842 -3.407 1.00 18.84 345 GLU A N 1
ATOM 855 C CA . GLU A 1 103 ? 18.716 40.914 -4.772 1.00 19.79 345 GLU A CA 1
ATOM 856 C C . GLU A 1 103 ? 19.696 40.238 -5.729 1.00 21.00 345 GLU A C 1
ATOM 857 O O . GLU A 1 103 ? 19.272 39.621 -6.723 1.00 19.69 345 GLU A O 1
ATOM 863 N N . PHE A 1 104 ? 20.999 40.307 -5.404 1.00 20.77 346 PHE A N 1
ATOM 864 C CA . PHE A 1 104 ? 22.009 39.660 -6.209 1.00 22.69 346 PHE A CA 1
ATOM 865 C C . PHE A 1 104 ? 21.783 38.143 -6.179 1.00 22.63 346 PHE A C 1
ATOM 866 O O . PHE A 1 104 ? 22.064 37.459 -7.176 1.00 25.44 346 PHE A O 1
ATOM 874 N N . ALA A 1 105 ? 21.292 37.644 -5.050 1.00 22.63 347 ALA A N 1
ATOM 875 C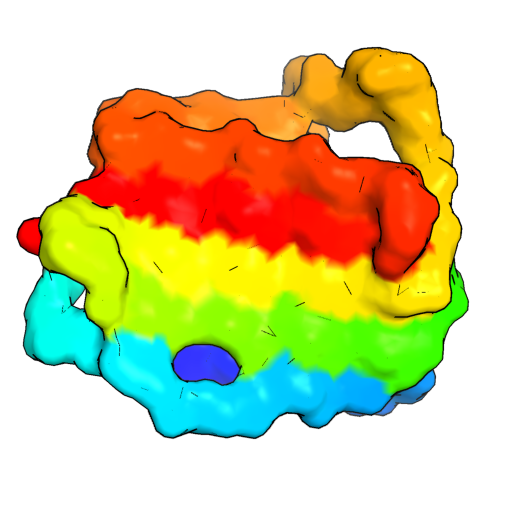 CA . ALA A 1 105 ? 20.976 36.232 -4.850 1.00 21.79 347 ALA A CA 1
ATOM 876 C C . ALA A 1 105 ? 19.541 35.889 -5.361 1.00 21.87 347 ALA A C 1
ATOM 877 O O . ALA A 1 105 ? 19.030 34.800 -5.076 1.00 23.97 347 ALA A O 1
ATOM 879 N N . ASN A 1 106 ? 18.891 36.813 -6.094 1.00 22.99 348 ASN A N 1
ATOM 880 C CA . ASN A 1 106 ? 17.514 36.645 -6.605 1.00 24.03 348 ASN A CA 1
ATOM 881 C C . ASN A 1 106 ? 16.510 36.591 -5.454 1.00 22.60 348 ASN A C 1
ATOM 882 O O . ASN A 1 106 ? 15.391 36.047 -5.598 1.00 23.05 348 ASN A O 1
ATOM 887 N N . GLY A 1 107 ? 16.873 37.247 -4.348 1.00 20.24 349 GLY A N 1
ATOM 888 C CA . GLY A 1 107 ? 15.957 37.458 -3.261 1.00 18.94 349 GLY A CA 1
ATOM 889 C C . GLY A 1 107 ? 15.495 38.898 -3.209 1.00 18.48 349 GLY A C 1
ATOM 890 O O . GLY A 1 107 ? 15.539 39.635 -4.192 1.00 18.39 349 GLY A O 1
ATOM 891 N N . SER A 1 108 ? 14.978 39.269 -2.045 1.00 18.61 350 SER A N 1
ATOM 892 C CA . SER A 1 108 ? 14.274 40.532 -1.862 1.00 19.10 350 SER A CA 1
ATOM 893 C C . SER A 1 108 ? 14.306 40.985 -0.415 1.00 18.46 350 SER A C 1
ATOM 894 O O . SER A 1 108 ? 14.451 40.151 0.519 1.00 18.20 350 SER A O 1
ATOM 897 N N . LEU A 1 109 ? 14.113 42.298 -0.240 1.00 18.29 351 LEU A N 1
ATOM 898 C CA . LEU A 1 109 ? 13.979 42.920 1.068 1.00 17.34 351 LEU A CA 1
ATOM 899 C C . LEU A 1 109 ? 12.861 43.946 0.946 1.00 18.12 351 LEU A C 1
ATOM 900 O O . LEU A 1 109 ? 12.935 44.812 0.084 1.00 18.43 351 LEU A O 1
ATOM 905 N N . HIS A 1 110 ? 11.853 43.820 1.808 1.00 16.80 352 HIS A N 1
ATOM 906 C CA . HIS A 1 110 ? 10.798 44.797 1.933 1.00 18.15 352 HIS A CA 1
ATOM 907 C C . HIS A 1 110 ? 10.751 45.289 3.380 1.00 17.46 352 HIS A C 1
ATOM 908 O O . HIS A 1 110 ? 11.160 44.606 4.339 1.00 17.10 352 HIS A O 1
ATOM 915 N N . ILE A 1 111 ? 10.260 46.492 3.515 1.00 19.07 353 ILE A N 1
ATOM 916 C CA . ILE A 1 111 ? 10.169 47.166 4.802 1.00 20.22 353 ILE A CA 1
ATOM 917 C C . ILE A 1 111 ? 8.813 47.802 4.965 1.00 21.98 353 ILE A C 1
ATOM 918 O O . ILE A 1 111 ? 8.253 48.446 4.058 1.00 24.06 353 ILE A O 1
ATOM 923 N N . ASP A 1 112 ? 8.278 47.698 6.183 1.00 24.23 354 ASP A N 1
ATOM 924 C CA . ASP A 1 112 ? 7.088 48.388 6.572 1.00 27.44 354 ASP A CA 1
ATOM 925 C C . ASP A 1 112 ? 7.393 49.136 7.888 1.00 29.31 354 ASP A C 1
ATOM 926 O O . ASP A 1 112 ? 7.860 48.546 8.866 1.00 26.81 354 ASP A O 1
ATOM 931 N N . THR A 1 113 ? 7.160 50.443 7.884 1.00 32.11 355 THR A N 1
ATOM 932 C CA . THR A 1 113 ? 7.516 51.295 9.060 1.00 34.94 355 THR A CA 1
ATOM 933 C C . THR A 1 113 ? 6.337 51.991 9.691 1.00 39.84 355 THR A C 1
ATOM 934 O O . THR A 1 113 ? 6.503 53.015 10.391 1.00 40.94 355 THR A O 1
ATOM 938 N N . GLU A 1 114 ? 5.160 51.430 9.490 1.00 42.77 356 GLU A N 1
ATOM 939 C CA . GLU A 1 114 ? 4.011 51.945 10.136 1.00 47.86 356 GLU A CA 1
ATOM 940 C C . GLU A 1 114 ? 4.049 51.624 11.639 1.00 47.87 356 GLU A C 1
ATOM 941 O O . GLU A 1 114 ? 4.319 52.524 12.464 1.00 49.63 356 GLU A O 1
ATOM 947 N N . ASN A 1 115 ? 3.777 50.373 12.022 1.00 46.94 357 ASN A N 1
ATOM 948 C CA . ASN A 1 115 ? 3.631 50.072 13.477 1.00 47.30 357 ASN A CA 1
ATOM 949 C C . ASN A 1 115 ? 4.941 49.587 14.122 1.00 42.39 357 ASN A C 1
ATOM 950 O O . ASN A 1 115 ? 5.081 48.407 14.471 1.00 42.68 357 ASN A O 1
ATOM 955 N N . GLY A 1 116 ? 5.893 50.505 14.292 1.00 38.01 358 GLY A N 1
ATOM 956 C CA . GLY A 1 116 ? 7.278 50.122 14.481 1.00 33.17 358 GLY A CA 1
ATOM 957 C C . GLY A 1 116 ? 7.931 49.864 13.132 1.00 28.85 358 GLY A C 1
ATOM 958 O O . GLY A 1 116 ? 7.650 50.585 12.172 1.00 27.90 358 GLY A O 1
ATOM 959 N N . THR A 1 117 ? 8.794 48.845 13.049 1.00 25.25 359 THR A N 1
ATOM 960 C CA . THR A 1 117 ? 9.540 48.552 11.826 1.00 23.74 359 THR A CA 1
ATOM 961 C C . THR A 1 117 ? 9.472 47.059 11.617 1.00 22.54 359 THR A C 1
ATOM 962 O O . THR A 1 117 ? 9.786 46.286 12.534 1.00 21.75 359 THR A O 1
ATOM 966 N N . LYS A 1 118 ? 9.085 46.654 10.402 1.00 21.38 360 LYS A N 1
ATOM 967 C CA . LYS A 1 118 ? 9.119 45.252 10.045 1.00 20.31 360 LYS A CA 1
ATOM 968 C C . LYS A 1 118 ? 9.851 45.062 8.704 1.00 18.92 360 LYS A C 1
ATOM 969 O O . LYS A 1 118 ? 9.476 45.665 7.689 1.00 19.30 360 LYS A O 1
ATOM 975 N N . LEU A 1 119 ? 10.835 44.183 8.743 1.00 18.78 361 LEU A N 1
ATOM 976 C CA . LEU A 1 119 ? 11.665 43.823 7.595 1.00 18.10 361 LEU A CA 1
ATOM 977 C C . LEU A 1 119 ? 11.278 42.409 7.167 1.00 18.92 361 LEU A C 1
ATOM 978 O O . LEU A 1 119 ? 11.211 41.478 8.006 1.00 18.08 361 LEU A O 1
ATOM 983 N N . THR A 1 120 ? 10.979 42.267 5.886 1.00 16.95 362 THR A N 1
ATOM 984 C CA . THR A 1 120 ? 10.770 40.918 5.311 1.00 16.36 362 THR A CA 1
ATOM 985 C C . THR A 1 120 ? 11.847 40.610 4.313 1.00 16.99 362 THR A C 1
ATOM 986 O O . THR A 1 120 ? 11.979 41.326 3.313 1.00 18.35 362 THR A O 1
ATOM 990 N N . MET A 1 121 ? 12.620 39.550 4.536 1.00 17.04 363 MET A N 1
ATOM 991 C CA . MET A 1 121 ? 13.787 39.277 3.692 1.00 17.63 363 MET A CA 1
ATOM 992 C C . MET A 1 121 ? 13.533 37.864 3.174 1.00 18.64 363 MET A C 1
ATOM 993 O O . MET A 1 121 ? 13.069 37.047 3.930 1.00 20.09 363 MET A O 1
ATOM 998 N N . ALA A 1 122 ? 13.752 37.631 1.881 1.00 17.34 364 ALA A N 1
ATOM 999 C CA . ALA A 1 122 ? 13.509 36.322 1.265 1.00 16.90 364 ALA A CA 1
ATOM 1000 C C . ALA A 1 122 ? 14.698 35.997 0.375 1.00 18.24 364 ALA A C 1
ATOM 1001 O O . ALA A 1 122 ? 15.306 36.892 -0.229 1.00 17.74 364 ALA A O 1
ATOM 1003 N N . ILE A 1 123 ? 14.991 34.710 0.290 1.00 16.84 365 ILE A N 1
ATOM 1004 C CA . ILE A 1 123 ? 16.015 34.219 -0.639 1.00 17.87 365 ILE A CA 1
ATOM 1005 C C . ILE A 1 123 ? 15.517 32.892 -1.175 1.00 20.24 365 ILE A C 1
ATOM 1006 O O . ILE A 1 123 ? 14.788 32.175 -0.468 1.00 17.44 365 ILE A O 1
ATOM 1011 N N . PRO A 1 124 ? 15.918 32.555 -2.408 1.00 22.54 366 PRO A N 1
ATOM 1012 C CA . PRO A 1 124 ? 15.546 31.258 -2.998 1.00 24.88 366 PRO A CA 1
ATOM 1013 C C . PRO A 1 124 ? 16.020 30.080 -2.230 1.00 27.01 366 PRO A C 1
ATOM 1014 O O . PRO A 1 124 ? 17.067 30.120 -1.540 1.00 26.65 366 PRO A O 1
ATOM 1018 N N . ASN A 1 125 ? 15.146 29.077 -2.240 1.00 31.03 367 ASN A N 1
ATOM 1019 C CA . ASN A 1 125 ? 15.455 27.758 -1.777 1.00 35.19 367 ASN A CA 1
ATOM 1020 C C . ASN A 1 125 ? 14.463 26.691 -2.287 1.00 37.35 367 ASN A C 1
ATOM 1021 O O . ASN A 1 125 ? 14.879 25.880 -3.136 1.00 41.13 367 ASN A O 1
#

Foldseek 3Di:
DDAQVRLVVVLVVVCVVLQAAEAEDDDAADPDDDPVVRVLVSVLVNQLSVCCSPPFPFNYWYWYWHDDDFKTKIKIFTQGADDADPDRQDPPDNPVVSQVVQVVQVWGWDWDGDRGIMIITIHGD

B-factor: mean 26.48, std 10.89, range [12.68, 68.94]

Sequence (125 aa):
GIRLKDELLINIKQILEAADIMMFIYEEEKWPENISLLNENILSMCLKEAVTNVVKHSQAKTCRRVDDIQQQLWKEVVITVSSDDGTFKGEENSFSKGHGLLGMRERLEFANGSLHIDTENGTKLTMAIPN

Radius of gyration: 13.59 Å; Cα contacts (8 Å, |Δi|>4): 248; chains: 1; bounding box: 26×38×34 Å

Nearest PDB structures (foldseek):
  3ehg-assembly1_A  TM=1.008E+00  e=2.749E-27  Bacillus subtilis
  5iuj-assembly2_E  TM=9.779E-01  e=2.738E-25  Bacillus subtilis subsp. subtilis str. 168
  7ssj-assembly1_A-2  TM=9.852E-01  e=1.754E-23  Bacillus subtilis subsp. subtilis str. 168
  3gig-assembly1_B  TM=9.794E-01  e=1.925E-22  Bacillus subtilis
  3gie-assembly1_B  TM=9.687E-01  e=6.789E-22  Bacillus subtilis

Organism: Bacillus subtilis (strain 168) (NCBI:txid224308)

GO terms:
  GO:0004672 protein kinase activity (F, IDA)
  GO:0004721 phosphoprotein phosphatase activity (F, IDA)
  GO:0042802 identical protein binding (F, IPI)
  GO:0005515 protein binding (F, IPI)

Secondary structure (DSSP, 8-state):
---HHHHHHHHHHHHHHTT-EEE----S--S---HHHHHHHHHHHHHHHHHIIIII--SEEEEEEEEETTEEEEEEEESS---S-SS---TTSHHHHHHHHHHHTT-EEEEE-SSSEEEEEEEE-

InterPro domains:
  IPR003594 Histidine kinase/HSP90-like ATPase domain [PF02518] (280-367)
  IPR011712 Signal transduction histidine kinase, subgroup 3, dimerisation and phosphoacceptor domain [PF07730] (179-242)
  IPR036890 Histidine kinase/HSP90-like ATPase superfamily [G3DSA:3.30.565.10] (243-370)
  IPR036890 Histidine kinase/HSP90-like ATPase superfamily [SSF55874] (247-368)
  IPR050482 Sensor Histidine Kinase Two-Component System [PTHR24421] (87-366)
  IPR056374 DesK/YvfT, N-terminal domain [PF23540] (1-151)